Protein AF-A0A931RBM3-F1 (afdb_monomer)

Structure (mmCIF, N/CA/C/O backbone):
data_AF-A0A931RBM3-F1
#
_entry.id   AF-A0A931RBM3-F1
#
loop_
_atom_site.group_PDB
_atom_site.id
_atom_site.type_symbol
_atom_site.label_atom_id
_atom_site.label_alt_id
_atom_site.label_comp_id
_atom_site.label_asym_id
_atom_site.label_entity_id
_atom_site.label_seq_id
_atom_site.pdbx_PDB_ins_code
_atom_site.Cartn_x
_atom_site.Cartn_y
_atom_site.Cartn_z
_atom_site.occupancy
_atom_site.B_iso_or_equiv
_atom_site.auth_seq_id
_atom_site.auth_comp_id
_atom_site.auth_asym_id
_atom_site.auth_atom_id
_atom_site.pdbx_PDB_model_num
ATOM 1 N N . VAL A 1 1 ? 3.354 -12.340 -7.366 1.00 57.78 1 VAL A N 1
ATOM 2 C CA . VAL A 1 1 ? 4.063 -13.537 -7.898 1.00 57.78 1 VAL A CA 1
ATOM 3 C C . VAL A 1 1 ? 3.095 -14.608 -8.386 1.00 57.78 1 VAL A C 1
ATOM 5 O O . VAL A 1 1 ? 3.242 -15.024 -9.525 1.00 57.78 1 VAL A O 1
ATOM 8 N N . VAL A 1 2 ? 2.082 -15.000 -7.600 1.00 67.75 2 VAL A N 1
ATOM 9 C CA . VAL A 1 2 ? 1.048 -15.971 -8.030 1.00 67.75 2 VAL A CA 1
ATOM 10 C C . VAL A 1 2 ? 0.409 -15.579 -9.373 1.00 67.75 2 VAL A C 1
ATOM 12 O O . VAL A 1 2 ? 0.345 -16.396 -10.280 1.00 67.75 2 VAL A O 1
ATOM 15 N N . GLU A 1 3 ? 0.055 -14.306 -9.558 1.00 64.06 3 GLU A N 1
ATOM 16 C CA . GLU A 1 3 ? -0.554 -13.798 -10.803 1.00 64.06 3 GLU A CA 1
ATOM 17 C C . GLU A 1 3 ? 0.330 -13.982 -12.051 1.00 64.06 3 GLU A C 1
ATOM 19 O O . GLU A 1 3 ? -0.183 -14.198 -13.143 1.00 64.06 3 GLU A O 1
ATOM 24 N N . TYR A 1 4 ? 1.659 -13.949 -11.898 1.00 63.62 4 TYR A N 1
ATOM 25 C CA . TYR A 1 4 ? 2.596 -14.154 -13.006 1.00 63.62 4 TYR A CA 1
ATOM 26 C C . TYR A 1 4 ? 2.755 -15.637 -13.346 1.00 63.62 4 TYR A C 1
ATOM 28 O O . TYR A 1 4 ? 2.753 -16.003 -14.516 1.00 63.62 4 TYR A O 1
ATOM 36 N N . VAL A 1 5 ? 2.835 -16.496 -12.324 1.00 68.81 5 VAL A N 1
ATOM 37 C CA . VAL A 1 5 ? 2.968 -17.952 -12.499 1.00 68.81 5 VAL A CA 1
ATOM 38 C C . VAL A 1 5 ? 1.701 -18.560 -13.112 1.00 68.81 5 VAL A C 1
ATOM 40 O O . VAL A 1 5 ? 1.796 -19.470 -13.927 1.00 68.81 5 VAL A O 1
ATOM 43 N N . PHE A 1 6 ? 0.523 -18.028 -12.770 1.00 75.25 6 PHE A N 1
ATOM 44 C CA . PHE A 1 6 ? -0.770 -18.496 -13.283 1.00 75.25 6 PHE A CA 1
ATOM 45 C C . PHE A 1 6 ? -1.320 -17.666 -14.459 1.00 75.25 6 PHE A C 1
ATOM 47 O O . PHE A 1 6 ? -2.453 -17.890 -14.875 1.00 75.25 6 PHE A O 1
ATOM 54 N N . ALA A 1 7 ? -0.544 -16.714 -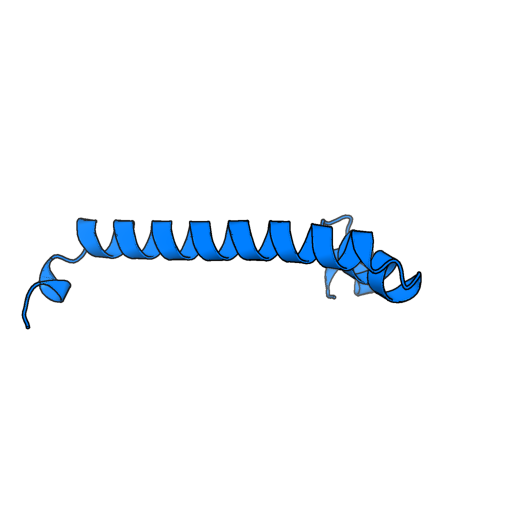14.998 1.00 67.69 7 ALA A N 1
ATOM 55 C CA . ALA A 1 7 ? -0.948 -15.817 -16.091 1.00 67.69 7 ALA A CA 1
ATOM 56 C C . ALA A 1 7 ? -2.304 -15.104 -15.870 1.00 67.69 7 ALA A C 1
ATOM 58 O O . ALA A 1 7 ? -3.029 -14.804 -16.821 1.00 67.69 7 ALA A O 1
ATOM 59 N N . ILE A 1 8 ? -2.645 -14.810 -14.613 1.00 76.38 8 ILE A N 1
ATOM 60 C CA . ILE A 1 8 ? -3.878 -14.109 -14.243 1.00 76.38 8 ILE A CA 1
ATOM 61 C C . ILE A 1 8 ? -3.629 -12.599 -14.397 1.00 76.38 8 ILE A C 1
ATOM 63 O O . ILE A 1 8 ? -2.640 -12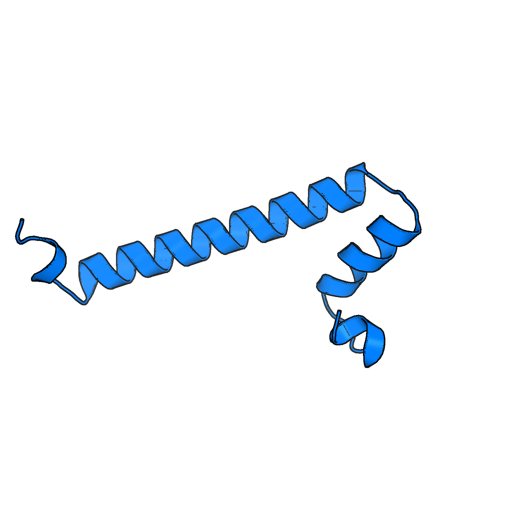.090 -13.858 1.00 76.38 8 ILE A O 1
ATOM 67 N N . PRO A 1 9 ? -4.480 -11.854 -15.129 1.00 65.25 9 PRO A N 1
ATOM 68 C CA . PRO A 1 9 ? -4.313 -10.415 -15.283 1.00 65.25 9 PRO A CA 1
ATOM 69 C C . PRO A 1 9 ? -4.606 -9.714 -13.954 1.00 65.25 9 PRO A C 1
ATOM 71 O O . PRO A 1 9 ? -5.751 -9.640 -13.518 1.00 65.25 9 PRO A O 1
ATOM 74 N N . GLY A 1 10 ? -3.560 -9.183 -13.325 1.00 71.75 10 GLY A N 1
ATOM 75 C CA . GLY A 1 10 ? -3.673 -8.485 -12.053 1.00 71.75 10 GLY A CA 1
ATOM 76 C C . GLY A 1 10 ? -2.606 -7.415 -11.855 1.00 71.75 10 GLY A C 1
ATOM 77 O O . GLY A 1 10 ? -1.616 -7.349 -12.591 1.00 71.75 10 GLY A O 1
ATOM 78 N N . MET A 1 11 ? -2.828 -6.541 -10.869 1.00 69.06 11 MET A N 1
ATOM 79 C CA . MET A 1 11 ? -1.992 -5.354 -10.649 1.00 69.06 11 MET A CA 1
ATOM 80 C C . MET A 1 11 ? -0.549 -5.712 -10.260 1.00 69.06 11 MET A C 1
ATOM 82 O O . MET A 1 11 ? 0.375 -4.963 -10.577 1.00 69.06 11 MET A O 1
ATOM 86 N N . GLY A 1 12 ? -0.320 -6.884 -9.655 1.00 66.69 12 GLY A N 1
ATOM 87 C CA . GLY A 1 12 ? 1.018 -7.357 -9.294 1.00 66.69 12 GLY A CA 1
ATOM 88 C C . GLY A 1 12 ? 1.893 -7.739 -10.491 1.00 66.69 12 GLY A C 1
ATOM 89 O O . GLY A 1 12 ? 3.114 -7.841 -10.347 1.00 66.69 12 GLY A O 1
ATOM 90 N N . ARG A 1 13 ? 1.315 -7.899 -11.692 1.00 67.56 13 ARG A N 1
ATOM 91 C CA . ARG A 1 13 ? 2.087 -8.124 -12.923 1.00 67.56 13 ARG A CA 1
ATOM 92 C C . ARG A 1 13 ? 2.905 -6.892 -13.312 1.00 67.56 13 ARG A C 1
ATOM 94 O O . ARG A 1 13 ? 4.045 -7.056 -13.729 1.00 67.56 13 ARG A O 1
ATOM 101 N N . PHE A 1 14 ? 2.374 -5.682 -13.110 1.00 67.50 14 PHE A N 1
ATOM 102 C CA . PHE A 1 14 ? 3.101 -4.437 -13.392 1.00 67.50 14 PHE A CA 1
ATOM 103 C C . PHE A 1 14 ? 4.361 -4.301 -12.536 1.00 67.50 14 PHE A C 1
ATOM 105 O O . PHE A 1 14 ? 5.392 -3.863 -13.035 1.00 67.50 14 PHE A O 1
ATOM 112 N N . PHE A 1 15 ? 4.308 -4.753 -11.280 1.00 67.19 15 PHE A N 1
ATOM 113 C CA . PHE A 1 15 ? 5.476 -4.789 -10.400 1.00 67.19 15 PHE A CA 1
ATOM 114 C C . PHE A 1 15 ? 6.570 -5.725 -10.941 1.00 67.19 15 PHE A C 1
ATOM 116 O O . PHE A 1 15 ? 7.735 -5.348 -11.006 1.00 67.19 15 PHE A O 1
ATOM 123 N N . ILE A 1 16 ? 6.199 -6.933 -11.380 1.00 65.38 16 ILE A N 1
ATOM 124 C CA . ILE A 1 16 ? 7.154 -7.936 -11.885 1.00 65.38 16 ILE A CA 1
ATOM 125 C C . ILE A 1 16 ? 7.753 -7.511 -13.233 1.00 65.38 16 ILE A C 1
ATOM 127 O O . ILE A 1 16 ? 8.958 -7.669 -13.439 1.00 65.38 16 ILE A O 1
ATOM 131 N N . THR A 1 17 ? 6.950 -6.930 -14.130 1.00 67.81 17 THR A N 1
ATOM 132 C CA . THR A 1 17 ? 7.444 -6.394 -15.408 1.00 67.81 17 THR A CA 1
ATOM 133 C C . THR A 1 17 ? 8.396 -5.219 -15.183 1.00 67.81 17 THR A C 1
ATOM 135 O O . THR A 1 17 ? 9.481 -5.219 -15.748 1.00 67.81 17 THR A O 1
ATOM 138 N N . ALA A 1 18 ? 8.067 -4.280 -14.288 1.00 65.56 18 ALA A N 1
ATOM 139 C CA . ALA A 1 18 ? 8.937 -3.141 -13.982 1.00 65.56 18 ALA A CA 1
ATOM 140 C C . ALA A 1 18 ? 10.292 -3.568 -13.385 1.00 65.56 1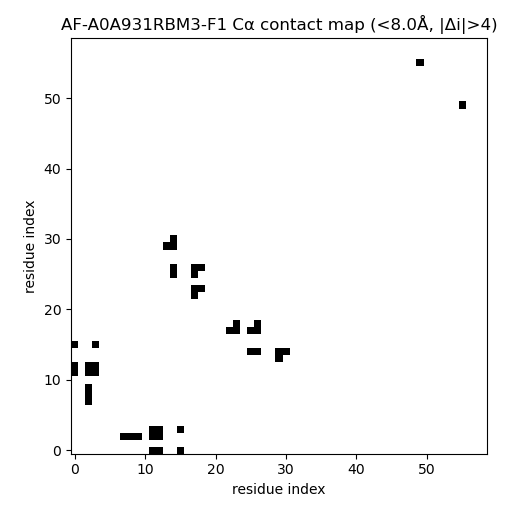8 ALA A C 1
ATOM 142 O O . ALA A 1 18 ? 11.330 -3.009 -13.733 1.00 65.56 18 ALA A O 1
ATOM 143 N N . VAL A 1 19 ? 10.298 -4.601 -12.531 1.00 68.62 19 VAL A N 1
ATOM 144 C CA . VAL A 1 19 ? 11.532 -5.217 -12.010 1.00 68.62 19 VAL A CA 1
ATOM 145 C C . VAL A 1 19 ? 12.345 -5.885 -13.125 1.00 68.62 19 VAL A C 1
ATOM 147 O O . VAL A 1 19 ? 13.573 -5.802 -13.116 1.00 68.62 19 VAL A O 1
ATOM 150 N N . THR A 1 20 ? 11.677 -6.516 -14.093 1.00 69.75 20 THR A N 1
ATOM 151 C CA . THR A 1 20 ? 12.326 -7.199 -15.227 1.00 69.75 20 THR A CA 1
ATOM 152 C C . THR A 1 20 ? 12.946 -6.203 -16.212 1.00 69.75 20 THR A C 1
ATOM 154 O O . THR A 1 20 ? 14.089 -6.393 -16.622 1.00 69.75 20 THR A O 1
ATOM 157 N N . ASP A 1 21 ? 12.244 -5.108 -16.513 1.00 73.69 21 ASP A N 1
ATOM 158 C CA . ASP A 1 21 ? 12.705 -4.041 -17.415 1.00 73.69 21 ASP A CA 1
ATOM 159 C C . ASP A 1 21 ? 13.644 -3.023 -16.733 1.00 73.69 21 ASP A C 1
ATOM 161 O O . ASP A 1 21 ? 14.103 -2.076 -17.370 1.00 73.69 21 ASP A O 1
ATOM 165 N N . ARG A 1 22 ? 13.973 -3.219 -15.442 1.00 71.06 22 ARG A N 1
ATOM 166 C CA . ARG A 1 22 ? 14.770 -2.288 -14.610 1.00 71.06 22 ARG A CA 1
ATOM 167 C C . ARG A 1 22 ? 14.245 -0.848 -14.634 1.00 71.06 22 ARG A C 1
ATOM 169 O O . ARG A 1 22 ? 15.002 0.107 -14.452 1.00 71.06 22 ARG A O 1
ATOM 176 N N . ASP A 1 23 ? 12.944 -0.685 -14.816 1.00 73.94 23 ASP A N 1
ATOM 177 C CA . ASP A 1 23 ? 12.305 0.621 -14.854 1.00 73.94 23 ASP A CA 1
ATOM 178 C C . ASP A 1 23 ? 12.050 1.101 -13.416 1.00 73.94 23 ASP A C 1
ATOM 180 O O . ASP A 1 23 ? 10.985 0.905 -12.824 1.00 73.94 23 ASP A O 1
ATOM 184 N N . TYR A 1 24 ? 13.092 1.675 -12.805 1.00 76.56 24 TYR A N 1
ATOM 185 C CA . TYR A 1 24 ? 13.067 2.161 -11.422 1.00 76.56 24 TYR A CA 1
ATOM 186 C C . TYR A 1 24 ? 11.923 3.155 -11.129 1.00 76.56 24 TYR A C 1
ATOM 188 O O . TYR A 1 24 ? 11.305 3.019 -10.067 1.00 76.56 24 TYR A O 1
ATOM 196 N N . PRO A 1 25 ? 11.583 4.114 -12.019 1.00 81.94 25 PRO A N 1
ATOM 197 C CA . PRO A 1 25 ? 10.384 4.942 -11.875 1.00 81.94 25 PRO A CA 1
ATOM 198 C C . PRO A 1 25 ? 9.087 4.136 -11.729 1.00 81.94 25 PRO A C 1
ATOM 200 O O . PRO A 1 25 ? 8.300 4.416 -10.821 1.00 81.94 25 PRO A O 1
ATOM 203 N N . LEU A 1 26 ? 8.874 3.113 -12.565 1.00 79.06 26 LEU A N 1
ATOM 204 C CA . LEU A 1 26 ? 7.687 2.255 -12.480 1.00 79.06 26 LEU A CA 1
ATOM 205 C C . LEU A 1 26 ? 7.663 1.427 -11.188 1.00 79.06 26 LEU A C 1
ATOM 207 O O . LEU A 1 26 ? 6.619 1.339 -10.540 1.00 79.06 26 LEU A O 1
ATOM 211 N N . ILE A 1 27 ? 8.804 0.869 -10.772 1.00 80.62 27 ILE A N 1
ATOM 212 C CA . ILE A 1 27 ? 8.910 0.113 -9.511 1.00 80.62 27 ILE A CA 1
ATOM 213 C C . ILE A 1 27 ? 8.545 1.007 -8.322 1.00 80.62 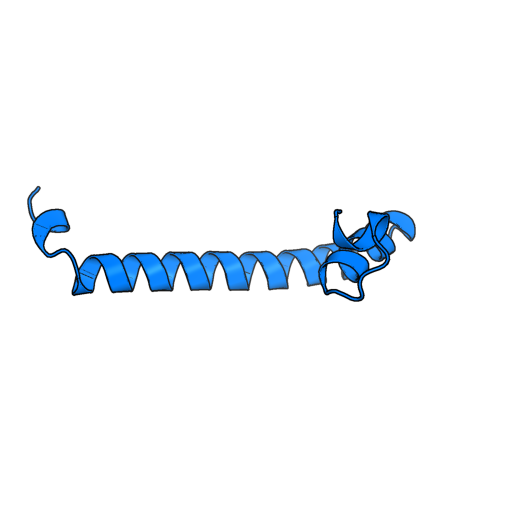27 ILE A C 1
ATOM 215 O O . ILE A 1 27 ? 7.731 0.612 -7.483 1.00 80.62 27 ILE A O 1
ATOM 219 N N . MET A 1 28 ? 9.110 2.217 -8.251 1.00 80.38 28 MET A N 1
ATOM 220 C CA . MET A 1 28 ? 8.795 3.168 -7.181 1.00 80.38 28 MET A CA 1
ATOM 221 C C . MET A 1 28 ? 7.331 3.601 -7.219 1.00 80.38 28 MET A C 1
ATOM 223 O O . MET A 1 28 ? 6.699 3.655 -6.167 1.00 80.38 28 MET A O 1
ATOM 227 N N . GLY A 1 29 ? 6.773 3.861 -8.406 1.00 83.88 29 GLY A N 1
ATOM 228 C CA . GLY A 1 29 ? 5.372 4.249 -8.566 1.00 83.88 29 GLY A CA 1
ATOM 229 C C . GLY A 1 29 ? 4.410 3.180 -8.050 1.00 83.88 29 GLY A C 1
ATOM 230 O O . GLY A 1 29 ? 3.544 3.468 -7.224 1.00 83.88 29 GLY A O 1
ATOM 231 N N . VAL A 1 30 ? 4.605 1.924 -8.460 1.00 83.06 30 VAL A N 1
ATOM 232 C CA . VAL A 1 30 ? 3.772 0.800 -7.999 1.00 83.06 30 VAL A CA 1
ATOM 233 C C . VAL A 1 30 ? 3.967 0.545 -6.501 1.00 83.06 30 VAL A C 1
ATOM 235 O O . VAL A 1 30 ? 2.994 0.292 -5.791 1.00 83.06 30 VAL A O 1
ATOM 238 N N . THR A 1 31 ? 5.198 0.670 -5.996 1.00 84.44 31 THR A N 1
ATOM 239 C CA . THR A 1 31 ? 5.497 0.517 -4.561 1.00 84.44 31 THR A CA 1
ATOM 240 C C . THR A 1 31 ? 4.803 1.585 -3.722 1.00 84.44 31 THR A C 1
ATOM 242 O O . THR A 1 31 ? 4.220 1.253 -2.690 1.00 84.44 31 THR A O 1
ATOM 245 N N . LEU A 1 32 ? 4.815 2.848 -4.161 1.00 87.00 32 LEU A N 1
ATOM 246 C CA . LEU A 1 32 ? 4.122 3.945 -3.483 1.00 87.00 32 LEU A CA 1
ATOM 247 C C . LEU A 1 32 ? 2.618 3.693 -3.4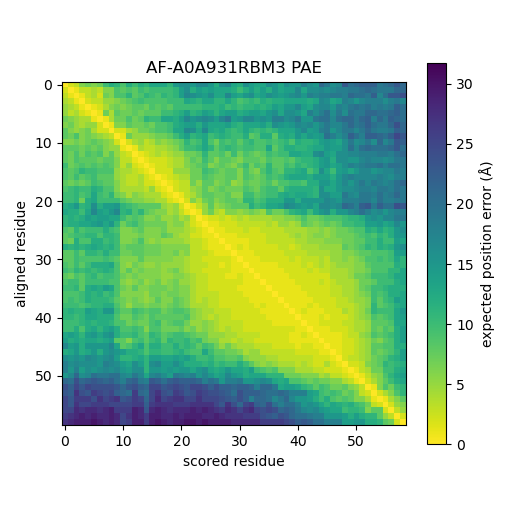29 1.00 87.00 32 LEU A C 1
ATOM 249 O O . LEU A 1 32 ? 2.043 3.743 -2.349 1.00 87.00 32 LEU A O 1
ATOM 253 N N . VAL A 1 33 ? 1.999 3.342 -4.559 1.00 87.50 33 VAL A N 1
ATOM 254 C CA . VAL A 1 33 ? 0.559 3.037 -4.617 1.00 87.50 33 VAL A CA 1
ATOM 255 C C . VAL A 1 33 ? 0.200 1.895 -3.665 1.00 87.50 33 VAL A C 1
ATOM 257 O O . VAL A 1 33 ? -0.743 2.018 -2.882 1.00 87.50 33 VAL A O 1
ATOM 260 N N . TYR A 1 34 ? 0.972 0.806 -3.687 1.00 84.75 34 TYR A N 1
ATOM 261 C CA . TYR A 1 34 ? 0.731 -0.345 -2.817 1.00 84.75 34 TYR A CA 1
ATOM 262 C C . TYR A 1 34 ? 0.915 0.010 -1.337 1.00 84.75 34 TYR A C 1
ATOM 264 O O . TYR A 1 34 ? 0.086 -0.347 -0.503 1.00 84.75 34 TYR A O 1
ATOM 272 N N . THR A 1 35 ? 1.968 0.762 -1.015 1.00 87.88 35 THR A N 1
ATOM 273 C CA . THR A 1 35 ? 2.255 1.214 0.352 1.00 87.88 35 THR A CA 1
ATOM 274 C C . THR A 1 35 ? 1.168 2.150 0.864 1.00 87.88 35 THR A C 1
ATOM 276 O O . THR A 1 35 ? 0.680 1.957 1.971 1.00 87.88 35 THR A O 1
ATOM 279 N N . THR A 1 36 ? 0.732 3.129 0.070 1.00 91.81 36 THR A N 1
ATOM 280 C CA . THR A 1 36 ? -0.348 4.048 0.447 1.00 91.81 36 THR A CA 1
ATOM 281 C C . THR A 1 36 ? -1.653 3.301 0.697 1.00 91.81 36 THR A C 1
ATOM 283 O O . THR A 1 36 ? -2.323 3.575 1.690 1.00 91.81 36 THR A O 1
ATOM 286 N N . LEU A 1 37 ? -1.998 2.331 -0.153 1.00 90.94 37 LEU A N 1
ATOM 287 C CA . LEU A 1 37 ? -3.189 1.505 0.040 1.00 90.94 37 LEU A CA 1
ATOM 288 C C . LEU A 1 37 ? -3.080 0.665 1.316 1.00 90.94 37 LEU A C 1
ATOM 290 O O . LEU A 1 37 ? -4.031 0.602 2.089 1.00 90.94 37 LEU A O 1
ATOM 294 N N . LEU A 1 38 ? -1.915 0.068 1.568 1.00 90.25 38 LEU A N 1
ATOM 295 C CA . LEU A 1 38 ? -1.667 -0.749 2.753 1.00 90.25 38 LEU A CA 1
ATOM 296 C C . LEU A 1 38 ? -1.704 0.077 4.045 1.00 90.25 38 LEU A C 1
ATOM 298 O O . LEU A 1 38 ? -2.318 -0.347 5.020 1.00 90.25 38 LEU A O 1
ATOM 302 N N . VAL A 1 39 ? -1.090 1.261 4.054 1.00 92.12 39 VAL A N 1
ATOM 303 C CA . VAL A 1 39 ? -1.145 2.194 5.189 1.00 92.12 39 VAL A CA 1
ATOM 304 C C . VAL A 1 39 ? -2.572 2.696 5.397 1.00 92.12 39 VAL A C 1
ATOM 306 O O . VAL A 1 39 ? -3.043 2.711 6.528 1.00 92.12 39 VAL A O 1
ATOM 309 N N . GLY A 1 40 ? -3.292 3.036 4.325 1.00 94.25 40 GLY A N 1
ATOM 310 C CA . GLY A 1 40 ? -4.700 3.428 4.399 1.00 94.25 40 GLY A CA 1
ATOM 311 C C . GLY A 1 40 ? -5.594 2.316 4.951 1.00 94.25 40 GLY A C 1
ATOM 312 O O . GLY A 1 40 ? -6.451 2.580 5.788 1.00 94.25 40 GLY A O 1
ATOM 313 N N . ALA A 1 41 ? -5.362 1.067 4.542 1.00 91.25 41 ALA A N 1
ATOM 314 C CA . ALA A 1 41 ? -6.073 -0.094 5.066 1.0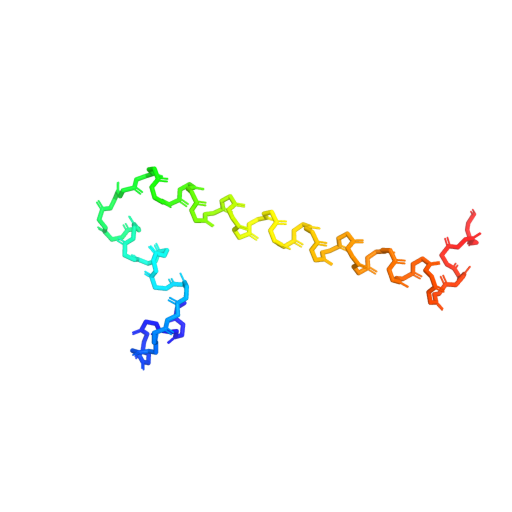0 91.25 41 ALA A CA 1
ATOM 315 C C . ALA A 1 41 ? -5.744 -0.355 6.543 1.00 91.25 41 ALA A C 1
ATOM 317 O O . ALA A 1 41 ? -6.659 -0.617 7.316 1.00 91.25 41 ALA A O 1
ATOM 318 N N . ASN A 1 42 ? -4.476 -0.234 6.954 1.00 90.50 42 ASN A N 1
ATOM 319 C CA . ASN A 1 42 ? -4.099 -0.343 8.368 1.00 90.50 42 ASN A CA 1
ATOM 320 C C . ASN A 1 42 ? -4.748 0.765 9.199 1.00 90.50 42 ASN A C 1
ATOM 322 O O . ASN A 1 42 ? -5.369 0.465 10.205 1.00 90.50 42 ASN A O 1
ATOM 326 N N . LEU A 1 43 ? -4.722 2.014 8.730 1.00 87.56 43 LEU A N 1
ATOM 327 C CA . LEU A 1 43 ? -5.377 3.129 9.413 1.00 87.56 43 LEU A CA 1
ATOM 328 C C . LEU A 1 43 ? -6.896 2.926 9.521 1.00 87.56 43 LEU A C 1
ATOM 330 O O . LEU A 1 43 ? -7.503 3.246 10.539 1.00 87.56 43 LEU A O 1
ATOM 334 N N . PHE A 1 44 ? -7.522 2.389 8.472 1.00 90.19 44 PHE A N 1
ATOM 335 C CA . PHE A 1 44 ? -8.940 2.042 8.486 1.00 90.19 44 PHE A CA 1
ATOM 336 C C . PHE A 1 44 ? -9.243 0.943 9.509 1.00 90.19 44 PHE A C 1
ATOM 338 O O . PHE A 1 44 ? -10.234 1.025 10.231 1.00 90.19 44 PHE A O 1
ATOM 345 N N . VAL A 1 45 ? -8.374 -0.062 9.593 1.00 87.88 45 VAL A N 1
ATOM 346 C CA . VAL A 1 45 ? -8.455 -1.138 10.580 1.00 87.88 45 VAL A CA 1
ATOM 347 C C . VAL A 1 45 ? -8.240 -0.600 11.999 1.00 87.88 45 VAL A C 1
ATOM 349 O O . VAL A 1 45 ? -9.033 -0.926 12.873 1.00 87.88 45 VAL A O 1
ATOM 352 N N . ASP A 1 46 ? -7.270 0.285 12.225 1.00 84.06 46 ASP A N 1
ATOM 353 C CA . ASP A 1 46 ? -7.038 0.943 13.517 1.00 84.06 46 ASP A CA 1
ATOM 354 C C . ASP A 1 46 ? -8.244 1.791 13.947 1.00 84.06 46 ASP A C 1
ATOM 356 O O . ASP A 1 46 ? -8.666 1.754 15.104 1.00 84.06 46 ASP A O 1
ATOM 360 N N . LEU A 1 47 ? -8.857 2.516 13.005 1.00 81.81 47 LEU A N 1
ATOM 361 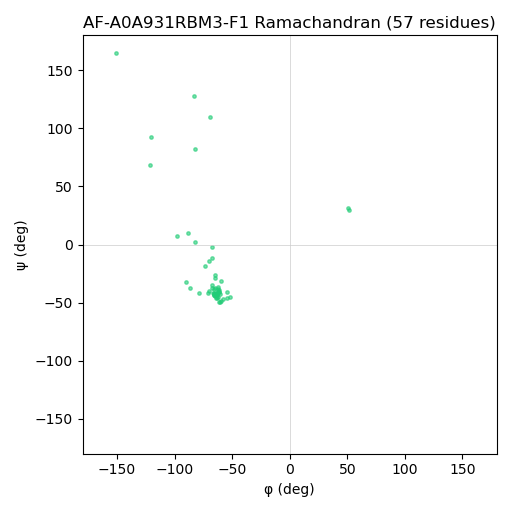C CA . LEU A 1 47 ? -10.074 3.289 13.252 1.00 81.81 47 LEU A CA 1
ATOM 362 C C . LEU A 1 47 ? -11.265 2.380 13.587 1.00 81.81 47 LEU A C 1
ATOM 364 O O . LEU A 1 47 ? -12.030 2.678 14.507 1.00 81.81 47 LEU A O 1
ATOM 368 N N . LEU A 1 48 ? -11.419 1.268 12.862 1.00 83.31 48 LEU A N 1
ATOM 369 C CA . LEU A 1 48 ? -12.431 0.253 13.149 1.00 83.31 48 LEU A CA 1
ATOM 370 C C . LEU A 1 48 ? -12.205 -0.388 14.515 1.00 83.31 48 LEU A C 1
ATOM 372 O O . LEU A 1 48 ? -13.169 -0.549 15.257 1.00 83.31 48 LEU A O 1
ATOM 376 N N . TYR A 1 49 ? -10.963 -0.705 14.878 1.00 75.88 49 TYR A N 1
ATOM 377 C CA . TYR A 1 49 ? -10.632 -1.215 16.204 1.00 75.88 49 TYR A CA 1
ATOM 378 C C . TYR A 1 49 ? -10.961 -0.192 17.295 1.00 75.88 49 TYR A C 1
ATOM 380 O O . TYR A 1 49 ? -11.549 -0.569 18.302 1.00 75.88 49 TYR A O 1
ATOM 388 N N . GLY A 1 50 ? -10.701 1.100 17.076 1.00 69.12 50 GLY A N 1
ATOM 389 C CA . GLY A 1 50 ? -11.110 2.159 18.005 1.00 69.12 50 GLY A CA 1
ATOM 390 C C . GLY A 1 50 ? -12.631 2.324 18.150 1.00 69.12 50 GLY A C 1
ATOM 391 O O . GLY A 1 50 ? -13.102 2.739 19.210 1.00 69.12 50 GLY A O 1
ATOM 392 N N . LEU A 1 51 ? -13.408 2.000 17.109 1.00 68.00 51 LEU A N 1
ATOM 393 C CA . LEU A 1 51 ? -14.873 2.099 17.114 1.00 68.00 51 LEU A CA 1
ATOM 394 C C . LEU A 1 51 ? -15.559 0.836 17.666 1.00 68.00 51 LEU A C 1
ATOM 396 O O . LEU A 1 51 ? -16.585 0.933 18.336 1.00 68.00 51 LEU A O 1
ATOM 400 N N . VAL A 1 52 ? -15.013 -0.343 17.353 1.00 68.19 52 VAL A N 1
ATOM 401 C CA . VAL A 1 52 ? -15.579 -1.657 17.695 1.00 68.19 52 VAL A CA 1
ATOM 402 C C . VAL A 1 52 ? -15.079 -2.152 19.052 1.00 68.19 52 VAL A C 1
ATOM 404 O O . VAL A 1 52 ? -15.844 -2.805 19.760 1.00 68.19 52 VAL A O 1
ATOM 407 N N . ASP A 1 53 ? -13.845 -1.825 19.448 1.00 59.16 53 ASP A N 1
ATOM 408 C CA . ASP A 1 53 ? -13.254 -2.315 20.693 1.00 59.16 53 ASP A CA 1
ATOM 409 C C . ASP A 1 53 ? -12.846 -1.170 21.650 1.00 59.16 53 ASP A C 1
ATOM 411 O O . ASP A 1 53 ? -11.727 -0.653 21.603 1.00 59.16 53 ASP A O 1
ATOM 415 N N . PRO A 1 54 ? -13.731 -0.761 22.583 1.00 59.12 54 PRO A N 1
ATOM 416 C CA . PRO A 1 54 ? -13.415 0.246 23.596 1.00 59.12 54 PRO A CA 1
ATOM 417 C C . PRO A 1 54 ? -12.363 -0.213 24.630 1.00 59.12 54 PRO A C 1
ATOM 419 O O . PRO A 1 54 ? -11.998 0.584 25.498 1.00 59.12 54 PRO A O 1
ATOM 422 N N . ARG A 1 55 ? -11.854 -1.459 24.570 1.00 58.34 55 ARG A N 1
ATOM 423 C CA . ARG A 1 55 ? -10.828 -1.978 25.501 1.00 58.34 55 ARG A CA 1
ATOM 424 C C . ARG A 1 55 ? -9.424 -1.420 25.276 1.00 58.34 55 ARG A C 1
ATOM 426 O O . ARG A 1 55 ? -8.623 -1.461 26.202 1.00 58.34 55 ARG A O 1
ATOM 433 N N . ILE A 1 56 ? -9.131 -0.842 24.109 1.00 57.66 56 ILE A N 1
ATOM 434 C CA . ILE A 1 56 ? -7.831 -0.194 23.832 1.00 57.66 56 ILE A CA 1
ATOM 435 C C . ILE A 1 56 ? -7.657 1.081 24.692 1.00 57.66 56 ILE A C 1
ATOM 437 O O . ILE A 1 56 ? -6.565 1.624 24.806 1.00 57.66 56 ILE A O 1
ATOM 441 N N . ARG A 1 57 ? -8.729 1.554 25.350 1.00 58.06 57 ARG A N 1
ATOM 442 C CA . ARG A 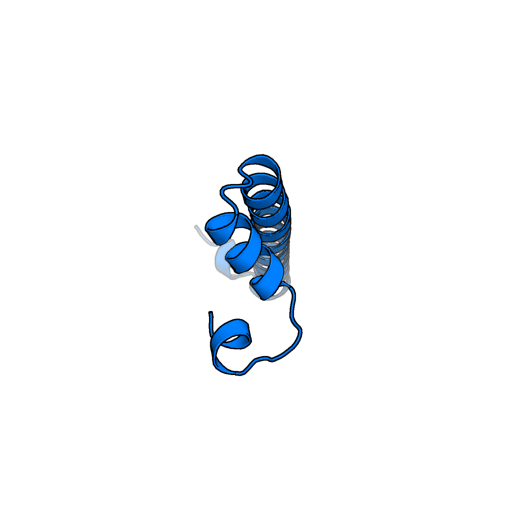1 57 ? -8.738 2.759 26.195 1.00 58.06 57 ARG A CA 1
ATOM 443 C C . ARG A 1 57 ? -8.370 2.517 27.664 1.00 58.06 57 ARG A C 1
ATOM 445 O O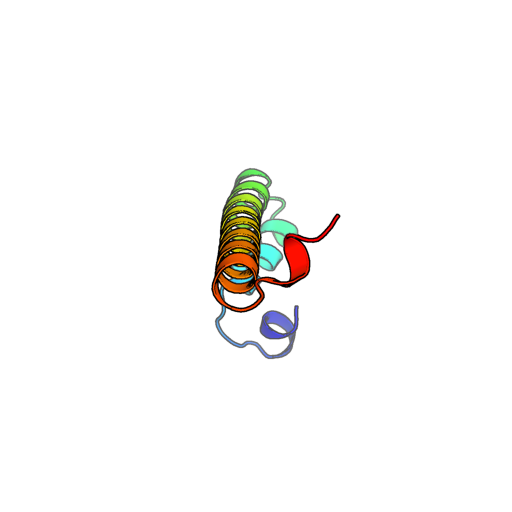 . ARG A 1 57 ? -8.609 3.401 28.482 1.00 58.06 57 ARG A O 1
ATOM 452 N N . THR A 1 58 ? -7.881 1.335 28.034 1.00 48.09 58 THR A N 1
ATOM 453 C CA . THR A 1 58 ? -7.474 1.036 29.418 1.00 48.09 58 THR A CA 1
ATOM 454 C C . THR A 1 58 ? -6.010 0.623 29.474 1.00 48.09 58 THR A C 1
ATOM 456 O O . THR A 1 58 ? -5.706 -0.527 29.767 1.00 48.09 58 THR A O 1
ATOM 459 N N . GLU A 1 59 ? -5.127 1.583 29.205 1.00 47.00 59 GLU A N 1
ATOM 460 C CA . GLU A 1 59 ? -3.961 1.840 30.061 1.00 47.00 59 GLU A CA 1
ATOM 461 C C . GLU A 1 59 ? -4.001 3.306 30.503 1.00 47.00 59 GLU A C 1
ATOM 463 O O . GLU A 1 59 ? -4.324 4.166 29.647 1.00 47.00 59 GLU A O 1
#

Solvent-accessible surface area (backbone atoms only — not comparable to full-atom values): 3482 Å² total; per-residue (Å²): 101,68,42,61,80,67,71,47,94,52,80,61,44,58,48,55,49,21,61,71,71,65,36,60,69,55,38,51,51,52,49,49,55,52,48,53,51,50,51,50,50,50,53,51,49,54,51,46,44,62,72,75,42,74,71,81,73,73,124

Mean predicted aligned error: 10.24 Å

Foldseek 3Di:
DVCVVVVPDDPVVQCVVCVVVVVPVSNVVSVVVVVVVVVVVVVVVVVVCVVVPVPVVDD

Sequence (59 aa):
VVEYVFAIPGMGRFFITAVTDRDYPLIMGVTLVYTTLLVGANLFVDLLYGLVDPRIRTE

Secondary structure (DSSP, 8-state):
-HHHHTT---THHHHHHHHHTT-HHHHHHHHHHHHHHHHHHHHHHHHHHHHH-GGGG--

pLDDT: mean 74.47, std 11.64, range [47.0, 94.25]

Radius of gyration: 17.19 Å; Cα contacts (8 Å, |Δi|>4): 23; chains: 1; bounding box: 30×23×48 Å